Protein AF-A0A6P0Y563-F1 (afdb_monomer_lite)

Radius of gyration: 14.24 Å; chains: 1; bounding box: 35×26×41 Å

Structure (mmCIF, N/CA/C/O backbone):
data_AF-A0A6P0Y563-F1
#
_entry.id   AF-A0A6P0Y563-F1
#
loop_
_atom_site.group_PDB
_atom_site.id
_atom_site.type_symbol
_atom_site.label_atom_id
_atom_site.label_alt_id
_atom_site.label_comp_id
_atom_site.label_asym_id
_atom_site.label_entity_id
_atom_site.label_seq_id
_atom_site.pdbx_PDB_ins_code
_atom_site.Cartn_x
_atom_site.Cartn_y
_atom_site.Cartn_z
_atom_site.occupancy
_atom_site.B_iso_or_equiv
_atom_site.auth_seq_id
_atom_site.auth_comp_id
_atom_site.auth_asym_id
_atom_site.auth_atom_id
_atom_site.pdbx_PDB_model_num
ATOM 1 N N . MET A 1 1 ? -6.060 -14.965 -17.112 1.00 45.09 1 MET A N 1
ATOM 2 C CA . MET A 1 1 ? -6.111 -13.931 -16.052 1.00 45.09 1 MET A CA 1
ATOM 3 C C . MET A 1 1 ? -6.714 -12.680 -16.664 1.00 45.09 1 MET A C 1
ATOM 5 O O . MET A 1 1 ? -6.147 -12.186 -17.631 1.00 45.09 1 MET A O 1
ATOM 9 N N . LEU A 1 2 ? -7.860 -12.200 -16.171 1.00 47.66 2 LEU A N 1
ATOM 10 C CA . LEU A 1 2 ? -8.387 -10.900 -16.596 1.00 47.66 2 LEU A CA 1
ATOM 11 C C . LEU A 1 2 ? -7.352 -9.831 -16.231 1.00 47.66 2 LEU A C 1
ATOM 13 O O . LEU A 1 2 ? -6.949 -9.718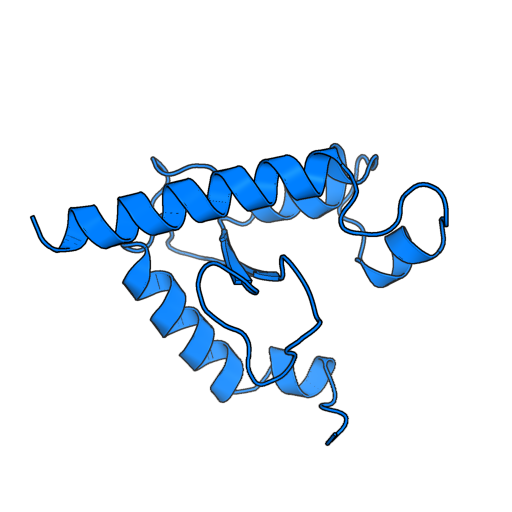 -15.073 1.00 47.66 2 LEU A O 1
ATOM 17 N N . LYS A 1 3 ? -6.862 -9.104 -17.235 1.00 64.50 3 LYS A N 1
ATOM 18 C CA . LYS A 1 3 ? -5.868 -8.050 -17.047 1.00 64.50 3 LYS A CA 1
ATOM 19 C C . LYS A 1 3 ? -6.605 -6.832 -16.497 1.00 64.50 3 LYS A C 1
ATOM 21 O O . LYS A 1 3 ? -7.128 -6.028 -17.257 1.00 64.50 3 LYS A O 1
ATOM 26 N N . VAL A 1 4 ? -6.711 -6.750 -15.173 1.00 76.31 4 VAL A N 1
ATOM 27 C CA . VAL A 1 4 ? -7.319 -5.606 -14.485 1.00 76.31 4 VAL A CA 1
ATOM 28 C C . VAL A 1 4 ? -6.595 -4.334 -14.930 1.00 76.31 4 VAL A C 1
ATOM 30 O O . VAL A 1 4 ? -5.372 -4.238 -14.789 1.00 76.31 4 VAL A O 1
ATOM 33 N N . ASN A 1 5 ? -7.329 -3.358 -15.469 1.00 87.81 5 ASN A N 1
ATOM 34 C CA . ASN A 1 5 ? -6.773 -2.033 -15.709 1.00 87.81 5 ASN A CA 1
ATOM 35 C C . ASN A 1 5 ? -6.438 -1.417 -14.347 1.00 87.81 5 ASN A C 1
ATOM 37 O O . ASN A 1 5 ? -7.328 -1.056 -13.579 1.00 87.81 5 ASN A O 1
ATOM 41 N N . TYR A 1 6 ? -5.143 -1.329 -14.038 1.00 88.62 6 TYR A N 1
ATOM 42 C CA . TYR A 1 6 ? -4.673 -0.877 -12.732 1.00 88.62 6 TYR A CA 1
ATOM 43 C C . TYR A 1 6 ? -5.235 0.497 -12.364 1.00 88.62 6 TYR A C 1
ATOM 45 O O . TYR A 1 6 ? -5.683 0.682 -11.237 1.00 88.62 6 TYR A O 1
ATOM 53 N N . HIS A 1 7 ? -5.236 1.443 -13.308 1.00 90.44 7 HIS A N 1
ATOM 54 C CA . HIS A 1 7 ? -5.671 2.811 -13.052 1.00 90.44 7 HIS A CA 1
ATOM 55 C C . HIS A 1 7 ? -7.169 2.882 -12.743 1.00 90.44 7 HIS A C 1
ATOM 57 O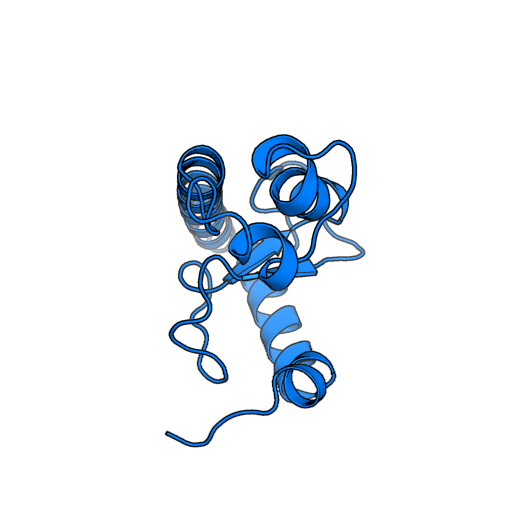 O . HIS A 1 7 ? -7.569 3.540 -11.785 1.00 90.44 7 HIS A O 1
ATOM 63 N N . GLU A 1 8 ? -8.004 2.193 -13.518 1.00 93.25 8 GLU A N 1
ATOM 64 C CA . GLU A 1 8 ? -9.443 2.106 -13.238 1.00 93.25 8 GLU A CA 1
ATOM 65 C C . GLU A 1 8 ? -9.691 1.423 -11.892 1.00 93.25 8 GLU A C 1
ATOM 67 O O . GLU A 1 8 ? -10.438 1.927 -11.052 1.00 93.25 8 GLU A O 1
ATOM 72 N N . TYR A 1 9 ? -8.977 0.328 -11.635 1.00 93.19 9 TYR A N 1
ATOM 73 C CA . TYR A 1 9 ? -9.118 -0.449 -10.418 1.00 93.19 9 TYR A CA 1
ATOM 74 C C . TYR A 1 9 ? -8.769 0.337 -9.155 1.00 93.19 9 TYR A C 1
ATOM 76 O O . TYR A 1 9 ? -9.567 0.355 -8.221 1.00 93.19 9 TYR A O 1
ATOM 84 N N . ILE A 1 10 ? -7.641 1.048 -9.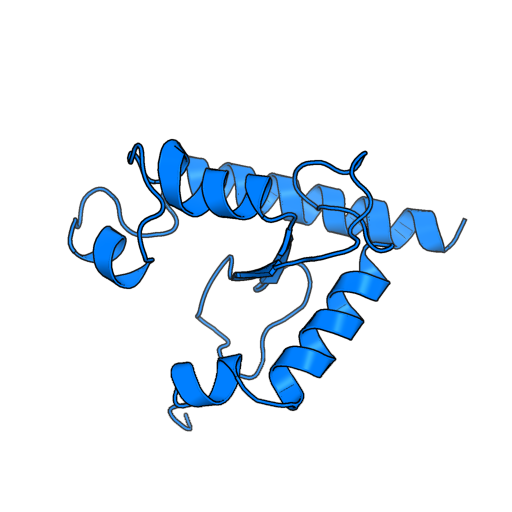104 1.00 93.12 10 ILE A N 1
ATOM 85 C CA . ILE A 1 10 ? -7.292 1.825 -7.902 1.00 93.12 10 ILE A CA 1
ATOM 86 C C . ILE A 1 10 ? -8.238 3.011 -7.653 1.00 93.12 10 ILE A C 1
ATOM 88 O O . ILE A 1 10 ? -8.299 3.530 -6.538 1.00 93.12 10 ILE A O 1
ATOM 92 N N . ASN A 1 11 ? -8.991 3.442 -8.667 1.00 94.12 11 ASN A N 1
ATOM 93 C CA . ASN A 1 11 ? -9.983 4.510 -8.547 1.00 94.12 11 ASN A CA 1
ATOM 94 C C . ASN A 1 11 ? -11.408 3.989 -8.272 1.00 94.12 11 ASN A C 1
ATOM 96 O O . ASN A 1 11 ? -12.291 4.776 -7.905 1.00 94.12 11 ASN A O 1
ATOM 100 N N . SER A 1 12 ? -11.608 2.674 -8.386 1.00 95.06 12 SER A N 1
ATOM 101 C CA . SER A 1 12 ? -12.886 1.978 -8.240 1.00 95.06 12 SER A CA 1
ATOM 102 C C . SER A 1 12 ? -13.473 2.036 -6.823 1.00 95.06 12 SER A C 1
ATOM 104 O O . SER A 1 12 ? -12.801 2.371 -5.835 1.00 95.06 12 SER A O 1
ATOM 106 N N . TYR A 1 13 ? -14.762 1.709 -6.708 1.00 96.56 13 TYR A N 1
ATOM 107 C CA . TYR A 1 13 ? -15.435 1.592 -5.415 1.00 96.56 13 TYR A CA 1
ATOM 108 C C . TYR A 1 13 ? -14.901 0.394 -4.619 1.00 96.56 13 TYR A C 1
ATOM 110 O O . TYR A 1 13 ? -14.686 0.493 -3.409 1.00 96.56 13 TYR A O 1
ATOM 118 N N . GLU A 1 14 ? -14.626 -0.706 -5.310 1.00 94.75 14 GLU A N 1
ATOM 119 C CA . GLU A 1 14 ? -14.125 -1.972 -4.793 1.00 94.75 14 GLU A CA 1
ATOM 120 C C . GLU A 1 14 ? -12.800 -1.767 -4.059 1.00 94.75 14 GLU A C 1
ATOM 122 O O . GLU A 1 14 ? -12.662 -2.161 -2.897 1.00 94.75 14 GLU A O 1
ATOM 127 N N . TRP A 1 15 ? -11.848 -1.070 -4.688 1.00 96.00 15 TRP A N 1
ATOM 128 C CA . TRP A 1 15 ? -10.564 -0.752 -4.065 1.00 96.00 15 TRP A CA 1
ATOM 129 C C . TRP A 1 15 ? -10.725 0.150 -2.839 1.00 96.00 15 TRP A C 1
ATOM 131 O O . TRP A 1 15 ? -10.151 -0.116 -1.778 1.00 96.00 15 TRP A O 1
ATOM 141 N N . LYS A 1 16 ? -11.565 1.190 -2.936 1.00 96.38 16 LYS A N 1
ATOM 142 C CA . LYS A 1 16 ? -11.862 2.081 -1.802 1.00 96.38 16 LYS A CA 1
ATOM 143 C C . LYS A 1 16 ? -12.482 1.307 -0.637 1.00 96.38 16 LYS A C 1
ATOM 145 O O . LYS A 1 16 ? -12.121 1.546 0.516 1.00 96.38 16 LYS A O 1
ATOM 150 N N . ASN A 1 17 ? -13.394 0.375 -0.909 1.00 97.12 17 ASN A N 1
ATOM 151 C CA . ASN A 1 17 ? -14.013 -0.463 0.112 1.00 97.12 17 ASN A CA 1
ATOM 152 C C . ASN A 1 17 ? -12.999 -1.423 0.754 1.00 97.12 17 ASN A C 1
ATOM 154 O O . ASN A 1 17 ? -12.889 -1.472 1.981 1.00 97.12 17 ASN A O 1
ATOM 158 N N . LYS A 1 18 ? -12.179 -2.098 -0.059 1.00 96.62 18 LYS A N 1
ATOM 159 C CA . LYS A 1 18 ? -11.076 -2.955 0.402 1.00 96.62 18 LYS A CA 1
ATOM 160 C C . LYS A 1 18 ? -10.120 -2.185 1.320 1.00 96.62 18 LYS A C 1
ATOM 162 O O . LYS A 1 18 ? -9.810 -2.645 2.420 1.00 96.62 18 LYS A O 1
ATOM 167 N N . GLY A 1 19 ? -9.757 -0.958 0.947 1.00 97.25 19 GLY A N 1
ATOM 168 C CA . GLY A 1 19 ? -8.944 -0.074 1.779 1.00 97.25 19 GLY A CA 1
ATOM 169 C C . GLY A 1 19 ? -9.577 0.266 3.132 1.00 97.25 19 GLY A C 1
ATOM 170 O O . GLY A 1 19 ? -8.892 0.218 4.157 1.00 97.25 19 GLY A O 1
ATOM 171 N N . ARG A 1 20 ? -10.891 0.532 3.181 1.00 97.81 20 ARG A N 1
ATOM 172 C CA . ARG A 1 20 ? -11.616 0.761 4.448 1.00 97.81 20 ARG A CA 1
ATOM 173 C C . ARG A 1 20 ? -11.594 -0.474 5.348 1.00 97.81 20 ARG A C 1
ATOM 175 O O . ARG A 1 20 ? -11.374 -0.341 6.553 1.00 97.81 20 ARG A O 1
ATOM 182 N N . ILE A 1 21 ? -11.785 -1.663 4.774 1.00 97.50 21 ILE A N 1
ATOM 183 C CA . ILE A 1 21 ? -11.717 -2.937 5.502 1.00 97.50 21 ILE A CA 1
ATOM 184 C C . ILE A 1 21 ? -10.316 -3.125 6.095 1.00 97.50 21 ILE A C 1
ATOM 186 O O . ILE A 1 21 ? -10.185 -3.405 7.287 1.00 97.50 21 ILE A O 1
ATOM 190 N N . PHE A 1 22 ? -9.265 -2.907 5.302 1.00 97.81 22 PHE A N 1
ATOM 191 C CA . PHE A 1 22 ? -7.877 -3.056 5.748 1.00 97.81 22 PHE A CA 1
ATOM 192 C C . PHE A 1 22 ? -7.536 -2.066 6.866 1.00 97.81 22 PHE A C 1
ATOM 194 O O . PHE A 1 22 ? -6.991 -2.462 7.896 1.00 97.81 22 PHE A O 1
ATOM 201 N N . LEU A 1 23 ? -7.940 -0.800 6.720 1.00 97.94 23 LEU A N 1
ATOM 202 C CA . LEU A 1 23 ? -7.795 0.224 7.756 1.00 97.94 23 LEU A CA 1
ATOM 203 C C . LEU A 1 23 ? -8.495 -0.181 9.062 1.00 97.94 23 LEU A C 1
ATOM 205 O O . LEU A 1 23 ? -7.943 0.017 10.149 1.00 97.94 23 LEU A O 1
ATOM 209 N N . LYS A 1 24 ? -9.707 -0.749 8.977 1.00 96.62 24 LYS A N 1
ATOM 210 C CA . LYS A 1 24 ? -10.427 -1.250 10.153 1.00 96.62 24 LYS A CA 1
ATOM 211 C C . LYS A 1 24 ? -9.655 -2.387 10.814 1.00 96.62 24 LYS A C 1
ATOM 213 O O . LYS A 1 24 ? -9.577 -2.376 12.037 1.00 96.62 24 LYS A O 1
ATOM 218 N N . LYS A 1 25 ? -9.059 -3.320 10.065 1.00 96.88 25 LYS A N 1
ATOM 219 C CA . LYS A 1 25 ? -8.289 -4.443 10.635 1.00 96.88 25 LYS A CA 1
ATOM 220 C C . LYS A 1 25 ? -7.093 -3.995 11.476 1.00 96.88 25 LYS A C 1
ATOM 222 O O . LYS A 1 25 ? -6.853 -4.583 12.515 1.00 96.88 25 LYS A O 1
ATOM 227 N N . VAL A 1 26 ? -6.423 -2.903 11.112 1.00 96.94 26 VAL A N 1
ATOM 228 C CA . VAL A 1 26 ? -5.260 -2.369 11.862 1.00 96.94 26 VAL A CA 1
ATOM 229 C C . VAL A 1 26 ? -5.609 -1.280 12.883 1.00 96.94 26 VAL A C 1
ATOM 231 O O . VAL A 1 26 ? -4.758 -0.504 13.308 1.00 96.94 26 VAL A O 1
ATOM 234 N N . GLY A 1 27 ? -6.886 -1.121 13.232 1.00 96.50 27 GLY A N 1
ATOM 235 C CA . GLY A 1 27 ? -7.297 -0.163 14.272 1.00 96.50 27 GLY A CA 1
ATOM 236 C C . GLY A 1 27 ? -7.125 1.288 13.858 1.00 96.50 27 GLY A C 1
ATOM 237 O O . GLY A 1 27 ? -6.984 2.168 14.703 1.00 96.50 27 GLY A O 1
ATOM 238 N N . ARG A 1 28 ? -7.152 1.541 12.545 1.00 97.25 28 ARG A N 1
ATOM 239 C CA . ARG A 1 28 ? -6.859 2.843 11.954 1.00 97.25 28 ARG A CA 1
ATOM 240 C C . ARG A 1 28 ? -5.471 3.368 12.337 1.00 97.25 28 ARG A C 1
ATOM 242 O O . ARG A 1 28 ? -5.320 4.575 12.496 1.00 97.25 28 ARG A O 1
ATOM 249 N N . ARG A 1 29 ? -4.471 2.503 12.507 1.00 97.75 29 ARG A N 1
ATOM 250 C CA . ARG A 1 29 ? -3.082 2.891 12.798 1.00 97.75 29 ARG A CA 1
ATOM 251 C C . ARG A 1 29 ? -2.165 2.612 11.609 1.00 97.75 29 ARG A C 1
ATOM 253 O O . ARG A 1 29 ? -2.465 1.762 10.774 1.00 97.75 29 ARG A O 1
ATOM 260 N N . CYS A 1 30 ? -1.079 3.375 11.504 1.00 98.44 30 CYS A N 1
ATOM 261 C CA . CYS A 1 30 ? -0.052 3.160 10.484 1.00 98.44 30 CYS A CA 1
ATOM 262 C C . CYS A 1 30 ? 0.761 1.906 10.815 1.00 98.44 30 CYS A C 1
ATOM 264 O O . CYS A 1 30 ? 1.249 1.780 11.930 1.00 98.44 30 CYS A O 1
ATOM 266 N N . GLN A 1 31 ? 0.974 1.021 9.844 1.00 98.50 31 GLN A N 1
ATOM 267 C CA . GLN A 1 31 ? 1.736 -0.210 10.077 1.00 98.50 31 GLN A CA 1
ATOM 268 C C . GLN A 1 31 ? 3.255 -0.003 10.173 1.00 98.50 31 GLN A C 1
ATOM 270 O O . GLN A 1 31 ? 3.944 -0.873 10.682 1.00 98.50 31 GLN A O 1
ATOM 275 N N . ILE A 1 32 ? 3.783 1.144 9.731 1.00 98.25 32 ILE A N 1
ATOM 276 C CA . ILE A 1 32 ? 5.200 1.509 9.936 1.00 98.25 32 ILE A CA 1
ATOM 277 C C . ILE A 1 32 ? 5.393 2.367 11.193 1.00 98.25 32 ILE A C 1
ATOM 279 O O . ILE A 1 32 ? 6.424 2.300 11.848 1.00 98.25 32 ILE A O 1
ATOM 283 N N . PHE A 1 33 ? 4.393 3.172 11.547 1.00 98.00 33 PHE A N 1
ATOM 284 C CA . PHE A 1 33 ? 4.437 4.070 12.700 1.00 98.00 33 PHE A CA 1
ATOM 285 C C . PHE A 1 33 ? 3.203 3.816 13.578 1.00 98.00 33 PHE A C 1
ATOM 287 O O . PHE A 1 33 ? 2.256 4.606 13.530 1.00 98.00 33 PHE A O 1
ATOM 294 N N . PRO A 1 34 ? 3.150 2.707 14.341 1.00 96.75 34 PRO A N 1
ATOM 295 C CA . PRO A 1 34 ? 1.929 2.246 15.019 1.00 96.75 34 PRO A CA 1
ATOM 296 C C . PRO A 1 34 ? 1.341 3.245 16.023 1.00 96.75 34 PRO A C 1
ATOM 298 O O . PRO A 1 34 ? 0.133 3.239 16.280 1.00 96.75 34 PRO A O 1
ATOM 301 N N . TRP A 1 35 ? 2.148 4.169 16.540 1.00 95.94 35 TRP A N 1
ATOM 302 C CA . TRP A 1 35 ? 1.678 5.265 17.390 1.00 95.94 35 TRP A CA 1
ATOM 303 C C . TRP A 1 35 ? 0.799 6.285 16.641 1.00 95.94 35 TRP A C 1
ATOM 305 O O . TRP A 1 35 ? -0.028 6.949 17.264 1.00 95.94 35 TRP A O 1
ATOM 315 N N . ILE A 1 36 ? 0.885 6.368 15.308 1.00 96.69 36 ILE A N 1
ATOM 316 C CA . ILE A 1 36 ? 0.109 7.304 14.485 1.00 96.69 36 ILE A CA 1
ATOM 317 C C . ILE A 1 36 ? -1.276 6.731 14.158 1.00 96.69 36 ILE A C 1
ATOM 319 O O . ILE A 1 36 ? -1.409 5.749 13.422 1.00 96.69 36 ILE A O 1
ATOM 323 N N . LYS A 1 37 ? -2.328 7.418 14.622 1.00 96.88 37 LYS A N 1
ATOM 324 C CA . LYS A 1 37 ? -3.722 7.170 14.219 1.00 96.88 37 LYS A CA 1
ATOM 325 C C . LYS A 1 37 ? -4.043 7.889 12.904 1.00 96.88 37 LYS A C 1
ATOM 327 O O . LYS A 1 37 ? -3.787 9.078 12.733 1.00 96.88 37 LYS A O 1
ATOM 332 N N . LEU A 1 38 ? -4.644 7.168 11.968 1.00 96.94 38 LEU A N 1
ATOM 333 C CA . LEU A 1 38 ? -4.883 7.605 10.600 1.00 96.94 38 LEU A CA 1
ATOM 334 C C . LEU A 1 38 ? -6.266 8.256 10.446 1.00 96.94 38 LEU A C 1
ATOM 336 O O . LEU A 1 38 ? -7.317 7.609 10.556 1.00 96.94 38 LEU A O 1
ATOM 340 N N . LYS A 1 39 ? -6.259 9.557 10.131 1.00 94.12 39 LYS A N 1
ATOM 341 C CA . LYS A 1 39 ? -7.425 10.287 9.594 1.00 94.12 39 LYS A CA 1
ATOM 342 C C . LYS A 1 39 ? -7.517 10.121 8.074 1.00 94.12 39 LYS A C 1
ATOM 344 O O . LYS A 1 39 ? -8.579 9.796 7.554 1.00 94.12 39 LYS A O 1
ATOM 349 N N . LYS A 1 40 ? -6.378 10.269 7.392 1.00 95.75 40 LYS A N 1
ATOM 350 C CA . LYS A 1 40 ? -6.153 9.940 5.976 1.00 95.75 40 LYS A CA 1
ATOM 351 C C . LYS A 1 40 ? -5.139 8.796 5.900 1.00 95.75 40 LYS A C 1
ATOM 353 O O . LYS A 1 40 ? -4.246 8.727 6.744 1.00 95.75 40 LYS A O 1
ATOM 358 N N . TYR A 1 41 ? -5.287 7.906 4.925 1.00 97.56 41 TYR A N 1
ATOM 359 C CA . TYR A 1 41 ? -4.475 6.695 4.803 1.00 97.56 41 TYR A CA 1
ATOM 360 C C . TYR A 1 41 ? -4.185 6.374 3.338 1.00 97.56 41 TYR A C 1
ATOM 362 O O . TYR A 1 41 ? -4.913 6.815 2.452 1.00 97.56 41 TYR A O 1
ATOM 370 N N . ASN A 1 42 ? -3.134 5.591 3.114 1.00 97.38 42 ASN A N 1
ATOM 371 C CA . ASN A 1 42 ? -2.816 4.980 1.830 1.00 97.38 42 ASN A CA 1
ATOM 372 C C . ASN A 1 42 ? -2.770 3.464 2.004 1.00 97.38 42 ASN A C 1
ATOM 374 O O . ASN A 1 42 ? -2.282 2.969 3.023 1.00 97.38 42 ASN A O 1
ATOM 378 N N . ILE A 1 43 ? -3.264 2.740 1.003 1.00 97.94 43 ILE A N 1
ATOM 379 C CA . ILE A 1 43 ? -3.049 1.300 0.894 1.00 97.94 43 ILE A CA 1
ATOM 380 C C . ILE A 1 43 ? -1.828 1.095 0.014 1.00 97.94 43 ILE A C 1
ATOM 382 O O . ILE A 1 43 ? -1.826 1.432 -1.167 1.00 97.94 43 ILE A O 1
ATOM 386 N N . HIS A 1 44 ? -0.780 0.582 0.634 1.00 97.94 44 HIS A N 1
ATOM 387 C CA . HIS A 1 44 ? 0.512 0.353 0.022 1.00 97.94 44 HIS A CA 1
ATOM 388 C C . HIS A 1 44 ? 0.612 -1.091 -0.452 1.00 97.94 44 HIS A C 1
ATOM 390 O O . HIS A 1 44 ? 0.371 -2.004 0.335 1.00 97.94 44 HIS A O 1
ATOM 396 N N . HIS A 1 45 ? 0.982 -1.302 -1.713 1.00 97.75 45 HIS A N 1
ATOM 397 C CA . HIS A 1 45 ? 1.200 -2.638 -2.262 1.00 97.75 45 HIS A CA 1
ATOM 398 C C . HIS A 1 45 ? 2.620 -3.109 -1.952 1.00 97.75 45 HIS A C 1
ATOM 400 O O . HIS A 1 45 ? 3.576 -2.600 -2.527 1.00 97.75 45 HIS A O 1
ATOM 406 N N . CYS A 1 46 ? 2.764 -4.128 -1.106 1.00 97.31 46 CYS A N 1
ATOM 407 C CA . CYS A 1 46 ? 4.039 -4.821 -0.903 1.00 97.31 46 CYS A CA 1
ATOM 408 C C . CYS A 1 46 ? 4.436 -5.633 -2.146 1.00 97.31 46 CYS A C 1
ATOM 410 O O . CYS A 1 46 ? 5.619 -5.842 -2.421 1.00 97.31 46 CYS A O 1
ATOM 412 N N . THR A 1 47 ? 3.434 -6.102 -2.894 1.00 94.81 47 THR A N 1
ATOM 413 C CA . THR A 1 47 ? 3.575 -6.799 -4.171 1.00 94.81 47 THR A CA 1
ATOM 414 C C . THR A 1 47 ? 2.331 -6.593 -5.039 1.00 94.81 47 THR A C 1
ATOM 416 O O . THR A 1 47 ? 1.257 -6.282 -4.533 1.00 94.81 47 THR A O 1
ATOM 419 N N . TYR A 1 48 ? 2.475 -6.797 -6.349 1.00 92.00 48 TYR A N 1
ATOM 420 C CA . TYR A 1 48 ? 1.399 -6.678 -7.342 1.00 92.00 48 TYR A CA 1
ATOM 421 C C . TYR A 1 48 ? 0.960 -8.042 -7.908 1.00 92.00 48 TYR A C 1
ATOM 423 O O . TYR A 1 48 ? 0.201 -8.096 -8.870 1.00 92.00 48 TYR A O 1
ATOM 431 N N . LYS A 1 49 ? 1.437 -9.159 -7.329 1.00 91.81 49 LYS A N 1
ATOM 432 C CA . LYS A 1 49 ? 1.181 -10.527 -7.828 1.00 91.81 49 LYS A CA 1
ATOM 433 C C . LYS A 1 49 ? -0.304 -10.907 -7.868 1.00 91.81 49 LYS A C 1
ATOM 435 O O . LYS A 1 49 ? -0.704 -11.653 -8.752 1.00 91.81 49 LYS A O 1
ATOM 440 N N . ASN A 1 50 ? -1.100 -10.387 -6.932 1.00 92.56 50 ASN A N 1
ATOM 441 C CA . ASN A 1 50 ? -2.523 -10.702 -6.776 1.00 92.56 50 ASN A CA 1
ATOM 442 C C . ASN A 1 50 ? -3.413 -9.487 -7.079 1.00 92.56 50 ASN A C 1
ATOM 444 O O . ASN A 1 50 ? -4.390 -9.259 -6.370 1.00 92.56 50 ASN A O 1
ATOM 448 N N . LEU A 1 51 ? -3.062 -8.669 -8.078 1.00 91.00 51 LEU A N 1
ATOM 449 C CA . LEU A 1 51 ? -3.833 -7.466 -8.406 1.00 91.00 51 LEU A CA 1
ATOM 450 C C . LEU A 1 51 ? -5.317 -7.808 -8.666 1.00 91.00 51 LEU A C 1
ATOM 452 O O . LEU A 1 51 ? -5.621 -8.742 -9.406 1.00 91.00 51 LEU A O 1
ATOM 456 N N . GLY A 1 52 ? -6.234 -7.076 -8.030 1.00 90.94 52 GLY A N 1
ATOM 457 C CA . GLY A 1 52 ? -7.676 -7.357 -7.990 1.00 90.94 52 GLY A CA 1
ATOM 458 C C . GLY A 1 52 ? -8.108 -8.244 -6.813 1.00 90.94 52 GLY A C 1
ATOM 459 O O . GLY A 1 52 ? -9.193 -8.064 -6.260 1.00 90.94 52 GLY A O 1
ATOM 460 N N . ASN A 1 53 ? -7.229 -9.133 -6.350 1.00 93.56 53 ASN A N 1
ATOM 461 C CA . ASN A 1 53 ? -7.478 -10.137 -5.308 1.00 93.56 53 ASN A CA 1
ATOM 462 C C . ASN A 1 53 ? -6.481 -10.024 -4.140 1.00 93.56 53 ASN A C 1
ATOM 464 O O . ASN A 1 53 ? -6.082 -11.022 -3.540 1.00 93.56 53 ASN A O 1
ATOM 468 N N . GLU A 1 54 ? -6.039 -8.807 -3.828 1.00 96.12 54 GLU A N 1
ATOM 469 C CA . GLU A 1 54 ? -4.985 -8.567 -2.847 1.00 96.12 54 GLU A CA 1
ATOM 470 C C . GLU A 1 54 ? -5.406 -9.004 -1.446 1.00 96.12 54 GLU A C 1
ATOM 472 O O . GLU A 1 54 ? -6.492 -8.671 -0.955 1.00 96.12 54 GLU A O 1
ATOM 477 N N . ARG A 1 55 ? -4.496 -9.697 -0.761 1.00 96.44 55 ARG A N 1
ATOM 478 C CA . ARG A 1 55 ? -4.673 -10.118 0.625 1.00 96.44 55 ARG A CA 1
ATOM 479 C C . ARG A 1 55 ? -4.165 -9.044 1.576 1.00 96.44 55 ARG A C 1
ATOM 481 O O . ARG A 1 55 ? -3.047 -8.532 1.448 1.00 96.44 55 ARG A O 1
ATOM 488 N N . TRP A 1 56 ? -4.988 -8.749 2.577 1.00 97.00 56 TRP A N 1
ATOM 489 C CA . TRP A 1 56 ? -4.610 -7.881 3.687 1.00 97.00 56 TRP A CA 1
ATOM 490 C C . TRP A 1 56 ? -3.361 -8.412 4.396 1.00 97.00 56 TRP A C 1
ATOM 492 O O . TRP A 1 56 ? -3.267 -9.609 4.661 1.00 97.00 56 TRP A O 1
ATOM 502 N N . ASN A 1 57 ? -2.448 -7.505 4.743 1.00 96.75 57 ASN A N 1
ATOM 503 C CA . ASN A 1 57 ? -1.242 -7.774 5.524 1.00 96.75 57 ASN A CA 1
ATOM 504 C C . ASN A 1 57 ? -0.267 -8.780 4.892 1.00 96.75 57 ASN A C 1
ATOM 506 O O . ASN A 1 57 ? 0.562 -9.357 5.585 1.00 96.75 57 ASN A O 1
ATOM 510 N N . ILE A 1 58 ? -0.370 -8.995 3.580 1.00 95.75 58 ILE A N 1
ATOM 511 C CA . ILE A 1 58 ? 0.575 -9.795 2.793 1.00 95.75 58 ILE A CA 1
ATOM 512 C C . ILE A 1 58 ? 0.885 -9.043 1.504 1.00 95.75 58 ILE A C 1
ATOM 514 O O . ILE A 1 58 ? 2.024 -8.652 1.258 1.00 95.75 58 ILE A O 1
ATOM 518 N N . ASP A 1 59 ? -0.155 -8.791 0.706 1.00 97.56 59 ASP A N 1
ATOM 519 C CA . ASP A 1 59 ? -0.020 -8.097 -0.572 1.00 97.56 59 ASP A CA 1
ATOM 520 C C . ASP A 1 59 ? -0.143 -6.579 -0.381 1.00 97.56 59 ASP A C 1
ATOM 522 O O . ASP A 1 59 ? 0.524 -5.811 -1.076 1.00 97.56 59 ASP A O 1
ATOM 526 N N . CYS A 1 60 ? -0.930 -6.148 0.615 1.00 98.19 60 CYS A N 1
ATOM 527 C CA . CYS A 1 60 ? -1.110 -4.741 0.960 1.00 98.19 60 CYS A CA 1
ATOM 528 C C . CYS A 1 60 ? -1.024 -4.450 2.463 1.00 98.19 60 CYS A C 1
ATOM 530 O O . CYS A 1 60 ? -1.526 -5.216 3.289 1.00 98.19 60 CYS A O 1
ATOM 532 N N . ILE A 1 61 ? -0.491 -3.273 2.794 1.00 98.44 61 ILE A N 1
ATOM 533 C CA . ILE A 1 61 ? -0.415 -2.709 4.150 1.00 98.44 61 ILE A CA 1
ATOM 534 C C . ILE A 1 61 ? -0.991 -1.284 4.183 1.00 98.44 61 ILE A C 1
ATOM 536 O O . ILE A 1 61 ? -1.097 -0.606 3.163 1.00 98.44 61 ILE A O 1
ATOM 540 N N . VAL A 1 62 ? -1.380 -0.818 5.365 1.00 98.50 62 VAL A N 1
ATOM 541 C CA . VAL A 1 62 ? -2.026 0.477 5.601 1.00 98.50 62 VAL A CA 1
ATOM 542 C C . VAL A 1 62 ? -1.027 1.465 6.187 1.00 98.50 62 VAL A C 1
ATOM 544 O O . VAL A 1 62 ? -0.492 1.258 7.278 1.00 98.50 62 VAL A O 1
ATOM 547 N N . LEU A 1 63 ? -0.814 2.579 5.491 1.00 98.56 63 LEU A N 1
ATOM 548 C CA . LEU A 1 63 ? 0.219 3.553 5.829 1.00 98.56 63 LEU A CA 1
ATOM 549 C C . LEU A 1 63 ? -0.325 4.978 5.954 1.00 98.56 63 LEU A C 1
ATOM 551 O O . LEU A 1 63 ? -1.327 5.359 5.342 1.00 98.56 63 LEU A O 1
ATOM 555 N N . SER A 1 64 ? 0.396 5.801 6.717 1.00 98.44 64 SER A N 1
ATOM 556 C CA . SER A 1 64 ? 0.310 7.257 6.598 1.00 98.44 64 SER A CA 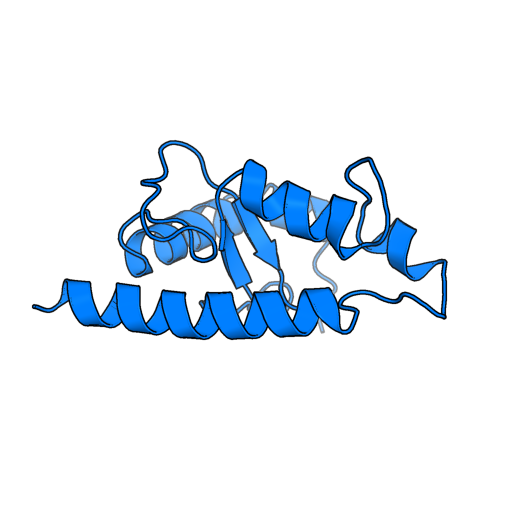1
ATOM 557 C C . SER A 1 64 ? 0.949 7.725 5.283 1.00 98.44 64 SER A C 1
ATOM 559 O O . SER A 1 64 ? 1.714 6.994 4.651 1.00 98.44 64 SER A O 1
ATOM 561 N N . LYS A 1 65 ? 0.678 8.970 4.867 1.00 97.56 65 LYS A N 1
ATOM 562 C CA . LYS A 1 65 ? 1.369 9.582 3.715 1.00 97.56 65 LYS A CA 1
ATOM 563 C C . LYS A 1 65 ? 2.889 9.602 3.917 1.00 97.56 65 LYS A C 1
ATOM 565 O O . LYS A 1 65 ? 3.623 9.266 2.999 1.00 97.56 65 LYS A O 1
ATOM 570 N N . THR A 1 66 ? 3.353 9.928 5.122 1.00 97.44 66 THR A N 1
ATOM 571 C CA . THR A 1 66 ? 4.784 9.964 5.457 1.00 97.44 66 THR A CA 1
ATOM 572 C C . THR A 1 66 ? 5.441 8.597 5.292 1.00 97.44 66 THR A C 1
ATOM 574 O O . THR A 1 66 ? 6.470 8.495 4.636 1.00 97.44 66 THR A O 1
ATOM 577 N N . ALA A 1 67 ? 4.824 7.535 5.819 1.00 98.25 67 ALA A N 1
ATOM 578 C CA . ALA A 1 67 ? 5.348 6.178 5.681 1.00 98.25 67 ALA A CA 1
ATOM 579 C C . ALA A 1 67 ? 5.339 5.695 4.222 1.00 98.25 67 ALA A C 1
ATOM 581 O O . ALA A 1 67 ? 6.292 5.073 3.769 1.00 98.25 67 ALA A O 1
ATOM 582 N N . HIS A 1 68 ? 4.297 6.029 3.459 1.00 98.00 68 HIS A N 1
ATOM 583 C CA . HIS A 1 68 ? 4.241 5.710 2.033 1.00 98.00 68 HIS A CA 1
ATOM 584 C C . HIS A 1 68 ? 5.354 6.423 1.242 1.00 98.00 68 HIS A C 1
ATOM 586 O O . HIS A 1 68 ? 6.039 5.811 0.423 1.00 98.00 68 HIS A O 1
ATOM 592 N N . ASN A 1 69 ? 5.589 7.706 1.535 1.00 97.75 69 ASN A N 1
ATOM 593 C CA . ASN A 1 69 ? 6.658 8.487 0.917 1.00 97.75 69 ASN A CA 1
ATOM 594 C C . ASN A 1 69 ? 8.054 7.991 1.313 1.00 97.75 69 ASN A C 1
ATOM 596 O O . ASN A 1 69 ? 8.956 8.024 0.486 1.00 97.75 69 ASN A O 1
ATOM 600 N N . LEU A 1 70 ? 8.234 7.504 2.544 1.00 97.75 70 LEU A N 1
ATOM 601 C CA . LEU A 1 70 ? 9.480 6.875 2.983 1.00 97.75 70 LEU A CA 1
ATOM 602 C C . LEU A 1 70 ? 9.830 5.668 2.098 1.00 97.75 70 LEU A C 1
ATOM 604 O O . LEU A 1 70 ? 10.963 5.565 1.632 1.00 97.75 70 LEU A O 1
ATOM 608 N N . ILE A 1 71 ? 8.856 4.789 1.823 1.00 97.81 71 ILE A N 1
ATOM 609 C CA . ILE A 1 71 ? 9.062 3.594 0.988 1.00 97.81 71 ILE A CA 1
ATOM 610 C C . ILE A 1 71 ? 9.390 3.965 -0.458 1.00 97.81 71 ILE A C 1
ATOM 612 O O . ILE A 1 71 ? 10.319 3.405 -1.041 1.00 97.81 71 ILE A O 1
ATOM 616 N N . HIS A 1 72 ? 8.616 4.881 -1.039 1.00 97.69 72 HIS A N 1
ATOM 617 C CA . HIS A 1 72 ? 8.731 5.246 -2.451 1.00 97.69 72 HIS A CA 1
ATOM 618 C C . HIS A 1 72 ? 9.702 6.397 -2.730 1.00 97.69 72 HIS A C 1
ATOM 620 O O . HIS A 1 72 ? 9.876 6.756 -3.884 1.00 97.69 72 HIS A O 1
ATOM 626 N N . GLY A 1 73 ? 10.324 6.984 -1.714 1.00 96.81 73 GLY A N 1
ATOM 627 C CA . GLY A 1 73 ? 11.370 7.994 -1.854 1.00 96.81 73 GLY A CA 1
ATOM 628 C C . GLY A 1 73 ? 12.681 7.460 -1.309 1.00 96.81 73 GLY A C 1
ATOM 629 O O . GLY A 1 73 ? 13.423 6.776 -2.012 1.00 96.81 73 GLY A O 1
ATOM 630 N N . TRP A 1 74 ? 12.937 7.727 -0.031 1.00 96.31 74 TRP A N 1
ATOM 631 C CA . TRP A 1 74 ? 14.232 7.462 0.593 1.00 96.31 74 TRP A CA 1
ATOM 632 C C . TRP A 1 74 ? 14.659 5.990 0.501 1.00 96.31 74 TRP A C 1
ATOM 634 O O . TRP A 1 74 ? 15.764 5.702 0.051 1.00 96.31 74 TRP A O 1
ATOM 644 N N . LEU A 1 75 ? 13.764 5.040 0.810 1.00 96.38 75 LEU A N 1
ATOM 645 C CA . LEU A 1 75 ? 14.073 3.605 0.697 1.00 96.38 75 LEU A CA 1
ATOM 646 C C . LEU A 1 75 ? 14.187 3.123 -0.753 1.00 96.38 75 LEU A C 1
ATOM 648 O O . LEU A 1 75 ? 14.745 2.056 -1.002 1.00 96.38 75 LEU A O 1
ATOM 652 N N . ALA A 1 76 ? 13.677 3.895 -1.710 1.00 95.62 76 ALA A N 1
ATOM 653 C CA . ALA A 1 76 ? 13.876 3.657 -3.132 1.00 95.62 76 ALA A CA 1
ATOM 654 C C . ALA A 1 76 ? 15.191 4.273 -3.654 1.00 95.62 76 ALA A C 1
ATOM 656 O O . ALA A 1 76 ? 15.504 4.100 -4.830 1.00 95.62 76 ALA A O 1
ATOM 657 N N . GLY A 1 77 ? 15.966 4.964 -2.806 1.00 93.81 77 GLY A N 1
ATOM 658 C CA . GLY A 1 77 ? 17.198 5.661 -3.188 1.00 93.81 77 GLY A CA 1
ATOM 659 C C . GLY A 1 77 ? 16.957 7.025 -3.842 1.00 93.81 77 GLY A C 1
ATOM 660 O O . GLY A 1 77 ? 17.789 7.477 -4.621 1.00 93.81 77 GLY A O 1
ATOM 661 N N . SER A 1 78 ? 15.817 7.665 -3.565 1.00 92.94 78 SER A N 1
ATOM 662 C CA . SER A 1 78 ? 15.426 8.953 -4.146 1.00 92.94 78 SER A CA 1
ATOM 663 C C . SER A 1 78 ? 15.079 9.983 -3.067 1.00 92.94 78 SER A C 1
ATOM 665 O O . SER A 1 78 ? 14.481 9.654 -2.043 1.00 92.94 78 SER A O 1
ATOM 667 N N . LEU A 1 79 ? 15.405 11.255 -3.313 1.00 90.50 79 LEU A N 1
ATOM 668 C CA . LEU A 1 79 ? 14.978 12.377 -2.462 1.00 90.50 79 LEU A CA 1
ATOM 669 C C . LEU A 1 79 ? 13.488 12.712 -2.637 1.00 90.50 79 LEU A C 1
ATOM 671 O O . LEU A 1 79 ? 12.877 13.327 -1.765 1.00 90.50 79 LEU A O 1
ATOM 675 N N . THR A 1 80 ? 12.887 12.294 -3.751 1.00 94.19 80 THR A N 1
ATOM 676 C CA . THR A 1 80 ? 11.469 12.498 -4.070 1.00 94.19 80 THR A CA 1
ATOM 677 C C . THR A 1 80 ? 10.744 11.165 -4.230 1.00 94.19 80 THR A C 1
ATOM 679 O O . THR A 1 80 ? 11.360 10.125 -4.464 1.00 94.19 80 THR A O 1
ATOM 682 N N . VAL A 1 81 ? 9.415 11.183 -4.104 1.00 95.56 81 VAL A N 1
ATOM 683 C CA . VAL A 1 81 ? 8.588 9.987 -4.311 1.00 95.56 81 VAL A CA 1
ATOM 684 C C . VAL A 1 81 ? 8.642 9.573 -5.778 1.00 95.56 81 VAL A C 1
ATOM 686 O O . VAL A 1 81 ? 8.208 10.323 -6.651 1.00 95.56 81 VAL A O 1
ATOM 689 N N . ILE A 1 82 ? 9.104 8.354 -6.036 1.00 95.88 82 ILE A N 1
ATOM 690 C CA . ILE A 1 82 ? 9.141 7.744 -7.361 1.00 95.88 82 ILE A CA 1
ATOM 691 C C . ILE A 1 82 ? 8.086 6.647 -7.492 1.00 95.88 82 ILE A C 1
ATOM 693 O O . ILE A 1 82 ? 7.756 5.927 -6.548 1.00 95.88 82 ILE A O 1
ATOM 697 N N . ARG A 1 83 ? 7.531 6.513 -8.698 1.00 94.19 83 ARG A N 1
ATOM 698 C CA . ARG A 1 83 ? 6.591 5.432 -9.018 1.00 94.19 83 ARG A CA 1
ATOM 699 C C . ARG A 1 83 ? 7.343 4.107 -9.113 1.00 94.19 83 ARG A C 1
ATOM 701 O O . ARG A 1 83 ? 8.474 4.068 -9.587 1.00 94.19 83 ARG A O 1
ATOM 708 N N . VAL A 1 84 ? 6.677 3.006 -8.766 1.00 94.12 84 VAL A N 1
ATOM 709 C CA . VAL A 1 84 ? 7.238 1.649 -8.914 1.00 94.12 84 VAL A CA 1
ATOM 710 C C . VAL A 1 84 ? 7.668 1.361 -10.355 1.00 94.12 84 VAL A C 1
ATOM 712 O O . VAL A 1 84 ? 8.719 0.767 -10.574 1.00 94.12 84 VAL A O 1
ATOM 715 N N . SER A 1 85 ? 6.889 1.815 -11.344 1.00 93.69 85 SER A N 1
ATOM 716 C CA . SER A 1 85 ? 7.241 1.672 -12.761 1.00 93.69 85 SER A CA 1
ATOM 717 C C . SER A 1 85 ? 8.536 2.399 -13.124 1.00 93.69 85 SER A C 1
ATOM 719 O O . SER A 1 85 ? 9.304 1.882 -13.927 1.00 93.69 85 SER A O 1
ATOM 721 N N . GLU A 1 86 ? 8.793 3.558 -12.513 1.00 95.00 86 GLU A N 1
ATOM 722 C CA . GLU A 1 86 ? 10.022 4.326 -12.720 1.00 95.00 86 GLU A CA 1
ATOM 723 C C . GLU A 1 86 ? 11.211 3.643 -12.046 1.00 95.00 86 GLU A C 1
ATOM 725 O O . GLU A 1 86 ? 12.221 3.389 -12.694 1.00 95.00 86 GLU A O 1
ATOM 730 N N . GLN A 1 87 ? 11.059 3.252 -10.776 1.00 95.94 87 GLN A N 1
ATOM 731 C CA . GLN A 1 87 ? 12.087 2.520 -10.034 1.00 95.94 87 GLN A CA 1
ATOM 732 C C . GLN A 1 87 ? 12.532 1.257 -10.793 1.00 95.94 87 GLN A C 1
ATOM 734 O O . GLN A 1 87 ? 13.724 0.972 -10.904 1.00 95.94 87 GLN A O 1
ATOM 739 N N . ASN A 1 88 ? 11.577 0.524 -11.371 1.00 95.62 88 ASN A N 1
ATOM 740 C CA . ASN A 1 88 ? 11.835 -0.723 -12.088 1.00 95.62 88 ASN A CA 1
ATOM 741 C C . ASN A 1 88 ? 12.585 -0.560 -13.418 1.00 95.62 88 ASN A C 1
ATOM 743 O O . ASN A 1 88 ? 13.052 -1.572 -13.946 1.00 95.62 88 ASN A O 1
ATOM 747 N N . LYS A 1 89 ? 12.746 0.665 -13.943 1.00 95.75 89 LYS A N 1
ATOM 748 C CA . LYS A 1 89 ? 13.637 0.921 -15.087 1.00 95.75 89 LYS A CA 1
ATOM 749 C C . LYS A 1 89 ? 15.104 0.688 -14.729 1.00 95.75 89 LYS A C 1
ATOM 751 O O . LYS A 1 89 ? 15.887 0.339 -15.606 1.00 95.75 89 LYS A O 1
ATOM 756 N N . ASN A 1 90 ? 15.478 0.833 -13.454 1.00 93.81 90 ASN A N 1
ATOM 757 C CA . ASN A 1 90 ? 16.810 0.482 -12.977 1.00 93.81 90 ASN A CA 1
ATOM 758 C C . ASN A 1 90 ? 16.851 -1.002 -12.559 1.00 93.81 90 ASN A C 1
ATOM 760 O O . ASN A 1 90 ? 16.323 -1.360 -11.500 1.00 93.81 90 ASN A O 1
ATOM 764 N N . PRO A 1 91 ? 17.521 -1.886 -13.321 1.00 92.31 91 PRO A N 1
ATOM 765 C CA . PRO A 1 91 ? 17.539 -3.314 -13.023 1.00 92.31 91 PRO A CA 1
ATOM 766 C C . PRO A 1 91 ? 18.239 -3.651 -11.700 1.00 92.31 91 PRO A C 1
ATOM 768 O O . PRO A 1 91 ? 17.917 -4.673 -11.098 1.00 92.31 91 PRO A O 1
ATOM 771 N N . LYS A 1 92 ? 19.149 -2.791 -11.222 1.00 93.44 92 LYS A N 1
ATOM 772 C CA . LYS A 1 92 ? 19.883 -2.983 -9.961 1.00 93.44 92 LYS A CA 1
ATOM 773 C C . LYS A 1 92 ? 19.078 -2.574 -8.725 1.00 93.44 92 LYS A C 1
ATOM 775 O O . LYS A 1 92 ? 19.476 -2.898 -7.613 1.00 93.44 92 LYS A O 1
ATOM 780 N N . ASN A 1 93 ? 17.956 -1.875 -8.900 1.00 93.75 93 ASN A N 1
ATOM 781 C CA . ASN A 1 93 ? 17.146 -1.347 -7.802 1.00 93.75 93 ASN A CA 1
ATOM 782 C C . ASN A 1 93 ? 15.647 -1.614 -8.010 1.00 93.75 93 ASN A C 1
ATOM 784 O O . ASN A 1 93 ? 14.807 -0.760 -7.736 1.00 93.75 93 ASN A O 1
ATOM 788 N N . LYS A 1 94 ? 15.293 -2.802 -8.515 1.00 96.31 94 LYS A N 1
ATOM 789 C CA . LYS A 1 94 ? 13.890 -3.174 -8.734 1.00 96.31 94 LYS A CA 1
ATOM 790 C C . LYS A 1 94 ? 13.098 -3.196 -7.430 1.00 96.31 94 LYS A C 1
ATOM 792 O O . LYS A 1 94 ? 13.583 -3.640 -6.392 1.00 96.31 94 LYS A O 1
ATOM 797 N N . TYR A 1 95 ? 11.850 -2.765 -7.521 1.00 96.38 95 TYR A N 1
ATOM 798 C CA . TYR A 1 95 ? 10.908 -2.772 -6.419 1.00 96.38 95 TYR A CA 1
ATOM 799 C C . TYR A 1 95 ? 10.335 -4.181 -6.149 1.00 96.38 95 TYR A C 1
ATOM 801 O O . TYR A 1 95 ? 9.936 -4.869 -7.094 1.00 96.38 95 TYR A O 1
ATOM 809 N N . PRO A 1 96 ? 10.164 -4.580 -4.875 1.00 97.19 96 PRO A N 1
ATOM 810 C CA . PRO A 1 96 ? 10.798 -3.973 -3.709 1.00 97.19 96 PRO A CA 1
ATOM 811 C C . PRO A 1 96 ? 12.280 -4.370 -3.633 1.00 97.19 96 PRO A C 1
ATOM 813 O O . PRO A 1 96 ? 12.617 -5.549 -3.777 1.00 97.19 96 PRO A O 1
ATOM 816 N N . ASN A 1 97 ? 13.156 -3.405 -3.354 1.00 97.06 97 ASN A N 1
ATOM 817 C CA . ASN A 1 97 ? 14.565 -3.665 -3.055 1.00 97.06 97 ASN A CA 1
ATOM 818 C C . ASN A 1 97 ? 14.734 -4.218 -1.623 1.00 97.06 97 ASN A C 1
ATOM 820 O O . ASN A 1 97 ? 13.754 -4.407 -0.901 1.00 97.06 97 ASN A O 1
ATOM 824 N N . THR A 1 98 ? 15.967 -4.496 -1.189 1.00 97.31 98 THR A N 1
ATOM 825 C CA . THR A 1 98 ? 16.235 -5.095 0.133 1.00 97.31 98 THR A CA 1
ATOM 826 C C . THR A 1 98 ? 15.675 -4.264 1.291 1.00 97.31 98 THR A C 1
ATOM 828 O O . THR A 1 98 ? 14.953 -4.803 2.129 1.00 97.31 98 THR A O 1
ATOM 831 N N . CYS A 1 99 ? 15.916 -2.951 1.315 1.00 97.31 99 CYS A N 1
ATOM 832 C CA . CYS A 1 99 ? 15.413 -2.072 2.375 1.00 97.31 99 CYS A CA 1
ATOM 833 C C . CYS A 1 99 ? 13.877 -2.002 2.380 1.00 97.31 99 CYS A C 1
ATOM 835 O O . CYS A 1 99 ? 13.243 -2.072 3.434 1.00 97.31 99 CYS A O 1
ATOM 837 N N . GLN A 1 100 ? 13.264 -1.937 1.195 1.00 98.19 100 GLN A N 1
ATOM 838 C CA . GLN A 1 100 ? 11.809 -1.966 1.036 1.00 98.19 100 GLN A CA 1
ATOM 839 C C . GLN A 1 100 ? 11.212 -3.316 1.482 1.00 98.19 100 GLN A C 1
ATOM 841 O O . GLN A 1 100 ? 10.156 -3.349 2.105 1.00 98.19 100 GLN A O 1
ATOM 846 N N . LYS A 1 101 ? 11.888 -4.446 1.240 1.00 98.19 101 LYS A N 1
ATOM 847 C CA . LYS A 1 101 ? 11.448 -5.760 1.744 1.00 98.19 101 LYS A CA 1
ATOM 848 C C . LYS A 1 101 ? 11.485 -5.825 3.268 1.00 98.19 101 LYS A C 1
ATOM 850 O O . LYS A 1 101 ? 10.518 -6.287 3.866 1.00 98.19 101 LYS A O 1
ATOM 855 N N . ILE A 1 102 ? 12.561 -5.337 3.887 1.00 98.31 102 ILE A N 1
ATOM 856 C CA . ILE A 1 102 ? 12.696 -5.308 5.350 1.00 98.31 102 ILE A CA 1
ATOM 857 C C . ILE A 1 102 ? 11.557 -4.491 5.966 1.00 98.31 102 ILE A C 1
ATOM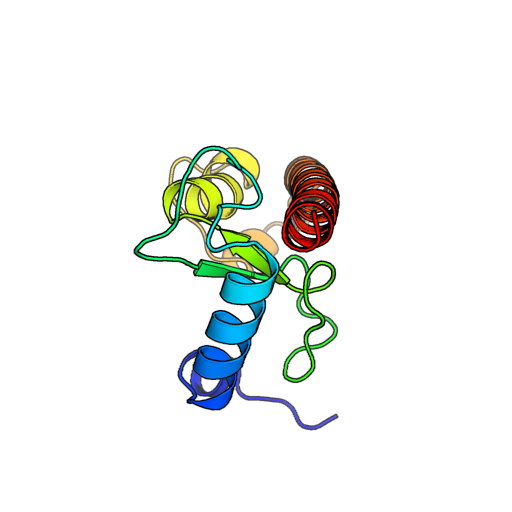 859 O O . ILE A 1 102 ? 10.867 -4.981 6.862 1.00 98.31 102 ILE A O 1
ATOM 863 N N . ILE A 1 103 ? 11.291 -3.286 5.447 1.00 98.31 103 ILE A N 1
ATOM 864 C CA . ILE A 1 103 ? 10.214 -2.453 5.993 1.00 98.31 103 ILE A CA 1
ATOM 865 C C . ILE A 1 103 ? 8.823 -3.051 5.735 1.00 98.31 103 ILE A C 1
ATOM 867 O O . ILE A 1 103 ? 7.941 -2.912 6.579 1.00 98.31 103 ILE A O 1
ATOM 871 N N . HIS A 1 104 ? 8.613 -3.755 4.613 1.00 98.50 104 HIS A N 1
ATOM 872 C CA . HIS A 1 104 ? 7.368 -4.489 4.374 1.00 98.50 104 HIS A CA 1
ATOM 873 C C . HIS A 1 104 ? 7.170 -5.601 5.408 1.00 98.50 104 HIS A C 1
ATOM 875 O O . HIS A 1 104 ? 6.085 -5.700 5.971 1.00 98.50 104 HIS A O 1
ATOM 881 N N . ILE A 1 105 ? 8.201 -6.407 5.692 1.00 98.50 105 ILE A N 1
ATOM 882 C CA . ILE A 1 105 ? 8.133 -7.484 6.693 1.00 98.50 105 ILE A CA 1
ATOM 883 C C . ILE A 1 105 ? 7.823 -6.904 8.075 1.00 98.50 105 ILE A C 1
ATOM 885 O O . ILE A 1 105 ? 6.901 -7.371 8.741 1.00 98.50 105 ILE A O 1
ATOM 889 N N . TYR A 1 106 ? 8.527 -5.842 8.474 1.00 98.50 106 TYR A N 1
ATOM 890 C CA . TYR A 1 106 ? 8.244 -5.127 9.718 1.00 98.50 106 TYR A CA 1
ATOM 891 C C . TYR A 1 106 ? 6.780 -4.667 9.788 1.00 98.50 106 TYR A C 1
ATOM 893 O O . TYR A 1 106 ? 6.077 -4.965 10.753 1.00 98.50 106 TYR A O 1
ATOM 901 N N . ALA A 1 107 ? 6.288 -4.004 8.739 1.00 98.50 107 ALA A N 1
ATOM 902 C CA . ALA A 1 107 ? 4.916 -3.514 8.699 1.00 98.50 107 ALA A CA 1
ATOM 903 C C . ALA A 1 107 ? 3.878 -4.646 8.747 1.00 98.50 107 ALA A C 1
ATOM 905 O O . ALA A 1 107 ? 2.811 -4.474 9.339 1.00 98.50 107 ALA A O 1
ATOM 906 N N . ILE A 1 108 ? 4.182 -5.802 8.154 1.00 98.50 108 ILE A N 1
ATOM 907 C CA . ILE A 1 108 ? 3.340 -7.001 8.219 1.00 98.50 108 ILE A CA 1
ATOM 908 C C . ILE A 1 108 ? 3.259 -7.527 9.657 1.00 98.50 108 ILE A C 1
ATOM 910 O O . ILE A 1 108 ? 2.158 -7.768 10.156 1.00 98.50 108 ILE A O 1
ATOM 914 N N . ILE A 1 109 ? 4.395 -7.638 10.352 1.00 98.31 109 ILE A N 1
ATOM 915 C CA . ILE A 1 109 ? 4.443 -8.070 11.759 1.00 98.31 109 ILE A CA 1
ATOM 916 C C . ILE A 1 109 ? 3.636 -7.104 12.633 1.00 98.31 109 ILE A C 1
ATOM 918 O O . ILE A 1 109 ? 2.742 -7.527 13.364 1.00 98.31 109 ILE A O 1
ATOM 922 N N . VAL A 1 110 ? 3.868 -5.794 12.500 1.00 98.12 110 VAL A N 1
ATOM 923 C CA . VAL A 1 110 ? 3.107 -4.768 13.232 1.00 98.12 110 VAL A CA 1
ATOM 924 C C . VAL A 1 110 ? 1.615 -4.839 12.908 1.00 98.12 110 VAL A C 1
ATOM 926 O O . VAL A 1 110 ? 0.788 -4.732 13.808 1.00 98.12 110 VAL A O 1
ATOM 929 N N . GLY A 1 111 ? 1.243 -5.046 11.644 1.00 97.75 111 GLY A N 1
ATOM 930 C CA . GLY A 1 111 ? -0.154 -5.192 11.233 1.00 97.75 111 GLY A CA 1
ATOM 931 C C . GLY A 1 111 ? -0.852 -6.376 11.895 1.00 97.75 111 GLY A C 1
ATOM 932 O O . GLY A 1 111 ? -2.010 -6.254 12.294 1.00 97.75 111 GLY A O 1
ATOM 933 N N . PHE A 1 112 ? -0.136 -7.490 12.060 1.00 97.25 112 PHE A N 1
ATOM 934 C CA . PHE A 1 112 ? -0.637 -8.662 12.768 1.00 97.25 112 PHE A CA 1
ATOM 935 C C . PHE A 1 112 ? -0.825 -8.370 14.262 1.00 97.25 112 PHE A C 1
ATOM 937 O O . PHE A 1 112 ? -1.902 -8.619 14.798 1.00 97.25 112 PHE A O 1
ATOM 944 N N . LEU A 1 113 ? 0.157 -7.737 14.912 1.00 97.31 113 LEU A N 1
ATOM 945 C CA . LEU A 1 113 ? 0.053 -7.334 16.320 1.00 97.31 113 LEU A CA 1
ATOM 946 C C . LEU A 1 113 ? -1.105 -6.352 16.558 1.00 97.31 113 LEU A C 1
ATOM 948 O O . LEU A 1 113 ? -1.910 -6.547 17.465 1.00 97.31 113 LEU A O 1
ATOM 952 N N . LEU A 1 114 ? -1.246 -5.331 15.706 1.00 96.38 114 LEU A N 1
ATOM 953 C CA . LEU A 1 114 ? -2.357 -4.374 15.764 1.00 96.38 114 LEU A CA 1
ATOM 954 C C . LEU A 1 114 ? -3.721 -5.047 15.592 1.00 96.38 114 LEU A C 1
ATOM 956 O O . LEU A 1 114 ? -4.708 -4.576 16.156 1.00 96.38 114 LEU A O 1
ATOM 960 N N . TYR A 1 115 ? -3.789 -6.113 14.793 1.00 96.31 115 TYR A N 1
ATOM 961 C CA . TYR A 1 115 ? -5.012 -6.885 14.619 1.00 96.31 115 TYR A CA 1
ATOM 962 C C . TYR A 1 115 ? -5.348 -7.701 15.866 1.00 96.31 115 TYR A C 1
ATOM 964 O O . TYR A 1 115 ? -6.502 -7.689 16.273 1.00 96.31 115 TYR A O 1
ATOM 972 N N . LEU A 1 116 ? -4.365 -8.343 16.503 1.00 94.31 116 LEU A N 1
ATOM 973 C CA . LEU A 1 116 ? -4.584 -9.116 17.730 1.00 94.31 116 LEU A CA 1
ATOM 974 C C . LEU A 1 116 ? -5.039 -8.239 18.904 1.00 94.31 116 LEU A C 1
ATOM 976 O O . LEU A 1 116 ? -5.995 -8.585 19.588 1.00 94.31 116 LEU A O 1
ATOM 980 N N . ILE A 1 117 ? -4.421 -7.068 19.085 1.00 89.44 117 ILE A N 1
ATOM 981 C CA . ILE A 1 117 ? -4.726 -6.153 20.201 1.00 89.44 117 ILE A CA 1
ATOM 982 C C . ILE 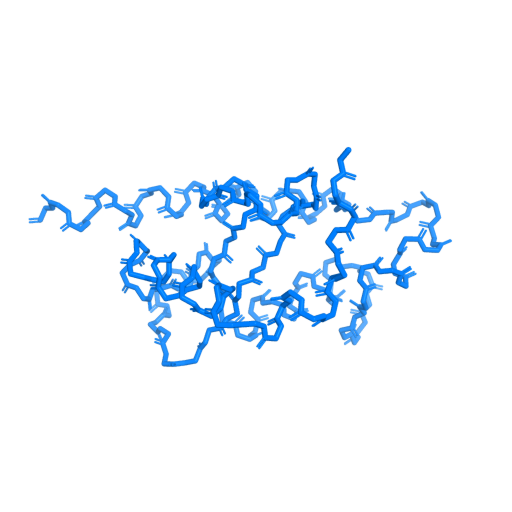A 1 117 ? -6.166 -5.617 20.139 1.00 89.44 117 ILE A C 1
ATOM 984 O O . ILE A 1 117 ? -6.698 -5.161 21.138 1.00 89.44 117 ILE A O 1
ATOM 988 N N . LYS A 1 118 ? -6.844 -5.680 18.988 1.00 73.81 118 LYS A N 1
ATOM 989 C CA . LYS A 1 118 ? -8.260 -5.285 18.890 1.00 73.81 118 LYS A CA 1
ATOM 990 C C . LYS A 1 118 ? -9.238 -6.200 19.614 1.00 73.81 118 LYS A C 1
ATOM 992 O O . LYS A 1 118 ? -10.397 -5.813 19.750 1.00 73.81 118 LYS A O 1
ATOM 997 N N . PHE A 1 119 ? -8.814 -7.413 19.934 1.00 60.97 119 PHE A N 1
ATOM 998 C CA . PHE A 1 119 ? -9.656 -8.439 20.541 1.00 60.97 119 PHE A CA 1
ATOM 999 C C . PHE A 1 119 ? -9.354 -8.627 22.033 1.00 60.97 119 PHE A C 1
ATOM 1001 O O . PHE A 1 119 ? -9.852 -9.577 22.628 1.00 60.97 119 PHE A O 1
ATOM 1008 N N . ILE A 1 120 ? -8.546 -7.729 22.604 1.00 55.06 120 ILE A N 1
ATOM 1009 C CA . ILE A 1 120 ? -8.269 -7.590 24.035 1.00 55.06 120 ILE A CA 1
ATOM 1010 C C . ILE A 1 120 ? -8.943 -6.297 24.488 1.00 55.06 120 ILE A C 1
ATOM 1012 O O . ILE A 1 120 ? -9.653 -6.338 25.512 1.00 55.06 120 ILE A O 1
#

Secondary structure (DSSP, 8-state):
-----HHHHHHSHHHHHHHHHHHHHTTTB-SSSTT-B-SS-EEEES--TTTTSPPBTTTEEEE-HHHHHHHHTGGGT-SS---HHHHTTSGGGPSS-HHHHHHHHHHHHHHHHHHHGGG-

pLDDT: mean 93.98, std 9.05, range [45.09, 98.56]

Sequence (120 aa):
MLKVNYHEYINSYEWKNKGRIFLKKVGRRCQIFPWIKLKKYNIHHCTYKNLGNERWNIDCIVLSKTAHNLIHGWLAGSLTVIRVSEQNKNPKNKYPNTCQKIIHIYAIIVGFLLYLIKFI

Foldseek 3Di:
DPPPPLVCLCVDPLVVVVLVVLCVLLVQAALLHRVDRDPDKDWDALDCPQPVNDDRLPGTFIHDPVVQQCQQAVQLVHPGRDDQVRSVVDVVRHPPDPSSNVSSVSSSVSSVVSNVVVVD